Protein 4CPV (pdb70)

Radius of gyration: 12.58 Å; Cα contacts (8 Å, |Δi|>4): 139; chains: 1; bounding box: 26×35×28 Å

Nearest PDB structures (foldseek):
  1cdp-assembly1_A  TM=1.005E+00  e=1.621E-16  Cyprinus carpio
  1b8r-assembly1_A  TM=9.974E-01  e=2.831E-16  Cyprinus carpio
  2pal-assembly1_A  TM=9.767E-01  e=9.840E-14  Esox lucius
  2pvb-assembly1_A  TM=9.923E-01  e=2.270E-13  Esox lucius
  1rtp-assembly3_3  TM=9.893E-01  e=4.601E-12  Rattus rattus

CATH classification: 1.10.238.10

Solvent-accessible surface area: 5696 Å² total; per-residue (Å²): 89,7,102,86,54,14,92,128,65,31,17,60,44,4,24,111,83,8,121,61,74,95,47,24,82,24,118,64,6,1,61,92,1,20,2,46,98,59,60,53,88,51,0,106,106,3,12,38,52,2,4,128,77,131,58,35,71,1,53,87,100,19,2,68,52,0,2,62,34,14,112,96,112,16,61,33,1,40,127,33,11,2,112,81,2,17,140,57,3,21,102,104,61,74,33,64,0,13,51,114,23,3,29,63,16,2,88,97

Sequence (108 aa):
AFAGVLNDADIAAALEACKAADSFNHKAFFAKVGLTSKSADDVKKAFAIIDQDKSGFIEEDELKLFLQNFKADARALTDGETKTFLKAGDSDGDGKIGVDEFTALVKA

Foldseek 3Di:
DCVPPFDLVLLVVLLVQQQDAPRDDLQSNLVSSVPLVDDLVVLLVLQCLLCPVNPQWNALVSLQCSSCSSPVPRHGHDPVRSVVLQVQQVPPPPRIHGSVSSSVSNND

Secondary structure (DSSP, 8-state):
--TTTS-HHHHHHHHHHT-STT---HHHHHHHHTGGGS-HHHHHHHHHHHSTT-SSSB-HHHHHTGGGGTSTTPPPPPHHHHHHHHHHH-TT-SSSB-HHHHHHHHH-

InterPro domains:
  IPR002048 EF-hand domain [PF13499] (42-106)
  IPR002048 EF-hand domain [PS50222] (38-73)
  IPR002048 EF-hand domain [SM00054] (42-70)
  IPR002048 EF-hand domain [SM00054] (81-108)
  IPR008080 Parvalbumin [PTHR11653] (1-107)
  IPR011992 EF-hand domain pair [SSF47473] (12-107)
  IPR018247 EF-Hand 1, calcium-binding site [PS00018] (51-63)
  IPR018247 EF-Hand 1, calcium-binding site [PS00018] (90-102)

B-factor: mean 19.32, std 8.11, range [9.51, 53.17]

Organism: Cyprinus carpio (NCBI:txid7962)

Structure (mmCIF, N/CA/C/O backbone):
data_4CPV
#
_entry.id   4CPV
#
_cell.length_a   28.460
_cell.length_b   61.000
_cell.length_c   54.400
_cell.angle_alpha   90.00
_cell.angle_beta   95.00
_cell.angle_gamma   90.00
#
_symmetry.space_group_name_H-M   'C 1 2 1'
#
loop_
_entity.id
_entity.type
_entity.pdbx_description
1 polymer 'CALCIUM-BINDING PARVALBUMIN'
2 non-polymer 'CALCIUM ION'
3 water water
#
loop_
_atom_site.group_PDB
_atom_site.id
_atom_site.type_symbol
_atom_site.label_atom_id
_atom_site.label_alt_id
_atom_site.label_comp_id
_atom_site.label_asym_id
_atom_site.label_entity_id
_atom_site.label_seq_id
_atom_site.pdbx_PDB_ins_code
_atom_site.Cartn_x
_atom_site.Cartn_y
_atom_site.Cartn_z
_atom_site.occupancy
_atom_site.B_iso_or_equiv
_atom_site.auth_seq_id
_atom_site.auth_comp_id
_atom_site.auth_asym_id
_atom_site.auth_atom_id
_atom_site.pdbx_PDB_model_num
ATOM 4 N N . ALA A 1 2 ? 7.147 34.915 19.222 1.00 40.36 1 ALA A N 1
ATOM 5 C CA . ALA A 1 2 ? 7.862 34.847 20.470 1.00 40.00 1 ALA A CA 1
ATOM 6 C C . ALA A 1 2 ? 9.334 35.177 20.328 1.00 39.86 1 ALA A C 1
ATOM 7 O O . ALA A 1 2 ? 10.081 34.846 21.271 1.00 39.96 1 ALA A O 1
ATOM 9 N N . PHE A 1 3 ? 9.718 35.769 19.213 1.00 39.55 2 PHE A N 1
ATOM 10 C CA . PHE A 1 3 ? 11.163 36.082 18.987 1.00 39.22 2 PHE A CA 1
ATOM 11 C C . PHE A 1 3 ? 11.383 37.588 18.916 1.00 40.26 2 PHE A C 1
ATOM 12 O O . PHE A 1 3 ? 12.211 38.148 18.167 1.00 40.58 2 PHE A O 1
ATOM 20 N N . ALA A 1 4 ? 10.614 38.265 19.762 1.00 40.98 3 ALA A N 1
ATOM 21 C CA . ALA A 1 4 ? 10.577 39.703 19.905 1.00 41.43 3 ALA A CA 1
ATOM 22 C C . ALA A 1 4 ? 11.918 40.410 19.846 1.00 41.80 3 ALA A C 1
ATOM 23 O O . ALA A 1 4 ? 12.180 41.050 18.785 1.00 42.26 3 ALA A O 1
ATOM 25 N N . GLY A 1 5 ? 12.710 40.309 20.914 1.00 41.71 4 GLY A N 1
ATOM 26 C CA . GLY A 1 5 ? 13.995 41.023 20.909 1.00 41.24 4 GLY A CA 1
ATOM 27 C C . GLY A 1 5 ? 15.182 40.168 20.638 1.00 41.03 4 GLY A C 1
ATOM 28 O O . GLY A 1 5 ? 16.355 40.623 20.831 1.00 41.59 4 GLY A O 1
ATOM 29 N N . VAL A 1 6 ? 14.908 38.948 20.177 1.00 40.11 5 VAL A N 1
ATOM 30 C CA . VAL A 1 6 ? 16.012 38.007 19.876 1.00 38.79 5 VAL A CA 1
ATOM 31 C C . VAL A 1 6 ? 16.389 37.995 18.413 1.00 37.88 5 VAL A C 1
ATOM 32 O O . VAL A 1 6 ? 17.604 37.991 18.087 1.00 37.67 5 VAL A O 1
ATOM 36 N N . LEU A 1 7 ? 15.392 37.995 17.519 1.00 36.92 6 LEU A N 1
ATOM 37 C CA . LEU A 1 7 ? 15.711 37.953 16.083 1.00 36.04 6 LEU A CA 1
ATOM 38 C C . LEU A 1 7 ? 15.837 39.300 15.478 1.00 35.82 6 LEU A C 1
ATOM 39 O O . LEU A 1 7 ? 16.978 39.877 15.731 1.00 37.08 6 LEU A O 1
ATOM 44 N N . ASN A 1 8 ? 15.002 39.852 14.733 1.00 34.96 7 ASN A N 1
ATOM 45 C CA . ASN A 1 8 ? 15.005 41.157 14.067 1.00 33.86 7 ASN A CA 1
ATOM 46 C C . ASN A 1 8 ? 13.689 41.031 13.219 1.00 33.27 7 ASN A C 1
ATOM 47 O O . ASN A 1 8 ? 13.623 40.105 12.416 1.00 32.77 7 ASN A O 1
ATOM 52 N N . ASP A 1 9 ? 12.802 41.927 13.511 1.00 32.73 8 ASP A N 1
ATOM 53 C CA . ASP A 1 9 ? 11.496 41.956 12.826 1.00 32.26 8 ASP A CA 1
ATOM 54 C C . ASP A 1 9 ? 11.652 41.819 11.327 1.00 30.97 8 ASP A C 1
ATOM 55 O O . ASP A 1 9 ? 10.916 41.018 10.696 1.00 31.10 8 ASP A O 1
ATOM 60 N N . ALA A 1 10 ? 12.556 42.561 10.745 1.00 29.21 9 ALA A N 1
ATOM 61 C CA . ALA A 1 10 ? 12.825 42.573 9.313 1.00 28.09 9 ALA A CA 1
ATOM 62 C C . ALA A 1 10 ? 13.331 41.240 8.775 1.00 26.77 9 ALA A C 1
ATOM 63 O O . ALA A 1 10 ? 12.974 40.887 7.628 1.00 27.09 9 ALA A O 1
ATOM 65 N N . ASP A 1 11 ? 14.119 40.560 9.547 1.00 25.59 10 ASP A N 1
ATOM 66 C CA . ASP A 1 11 ? 14.708 39.248 9.221 1.00 24.50 10 ASP A CA 1
ATOM 67 C C . ASP A 1 11 ? 13.591 38.198 9.168 1.00 23.64 10 ASP A C 1
ATOM 68 O O . ASP A 1 11 ? 13.521 37.407 8.203 1.00 23.53 10 ASP A O 1
ATOM 73 N N . ILE A 1 12 ? 12.756 38.249 10.168 1.00 22.30 11 ILE A N 1
ATOM 74 C CA . ILE A 1 12 ? 11.631 37.301 10.220 1.00 21.98 11 ILE A CA 1
ATOM 75 C C . ILE A 1 12 ? 10.701 37.553 9.040 1.00 21.36 11 ILE A C 1
ATOM 76 O O . ILE A 1 12 ? 10.279 36.592 8.378 1.00 21.27 11 ILE A O 1
ATOM 81 N N . ALA A 1 13 ? 10.404 38.834 8.767 1.00 21.05 12 ALA A N 1
ATOM 82 C CA . ALA A 1 13 ? 9.513 39.149 7.662 1.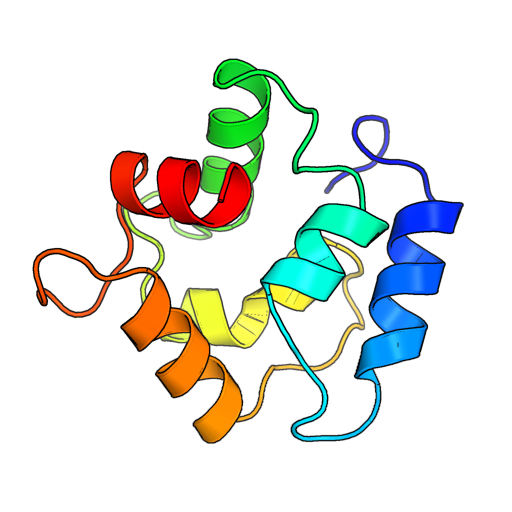00 20.57 12 ALA A CA 1
ATOM 83 C C . ALA A 1 13 ? 10.073 38.655 6.320 1.00 20.13 12 ALA A C 1
ATOM 84 O O . ALA A 1 13 ? 9.295 38.102 5.496 1.00 20.67 12 ALA A O 1
ATOM 86 N N . ALA A 1 14 ? 11.350 38.863 6.111 1.00 19.96 13 ALA A N 1
ATOM 87 C CA . ALA A 1 14 ? 11.982 38.447 4.845 1.00 19.83 13 ALA A CA 1
ATOM 88 C C . ALA A 1 14 ? 11.949 36.930 4.734 1.00 19.68 13 ALA A C 1
ATOM 89 O O . ALA A 1 14 ? 11.660 36.393 3.641 1.00 19.96 13 ALA A O 1
ATOM 91 N N . ALA A 1 15 ? 12.248 36.295 5.864 1.00 19.34 14 ALA A N 1
ATOM 92 C CA . ALA A 1 15 ? 12.257 34.809 5.885 1.00 19.06 14 ALA A CA 1
ATOM 93 C C . ALA A 1 15 ? 10.921 34.221 5.502 1.00 18.56 14 ALA A C 1
ATOM 94 O O . ALA A 1 15 ? 10.830 33.254 4.751 1.00 18.63 14 ALA A O 1
ATOM 96 N N . LEU A 1 16 ? 9.850 34.743 6.032 1.00 18.26 15 LEU A N 1
ATOM 97 C CA . LEU A 1 16 ? 8.485 34.354 5.826 1.00 18.70 15 LEU A CA 1
ATOM 98 C C . LEU A 1 16 ? 8.016 34.632 4.385 1.00 18.75 15 LEU A C 1
ATOM 99 O O . LEU A 1 16 ? 7.330 33.824 3.760 1.00 18.11 15 LEU A O 1
ATOM 104 N N . GLU A 1 17 ? 8.420 35.802 3.875 1.00 19.75 16 GLU A N 1
ATOM 105 C CA . GLU A 1 17 ? 8.032 36.148 2.485 1.00 20.55 16 GLU A CA 1
ATOM 106 C C . GLU A 1 17 ? 8.632 35.142 1.498 1.00 19.74 16 GLU A C 1
ATOM 107 O O . GLU A 1 17 ? 7.944 34.680 0.566 1.00 20.11 16 GLU A O 1
ATOM 113 N N . ALA A 1 18 ? 9.861 34.735 1.700 1.00 18.56 17 ALA A N 1
ATOM 114 C CA . ALA A 1 18 ? 10.527 33.807 0.791 1.00 18.47 17 ALA A CA 1
ATOM 115 C C . ALA A 1 18 ? 9.879 32.455 0.706 1.00 18.41 17 ALA A C 1
ATOM 116 O O . ALA A 1 18 ? 9.933 31.802 -0.371 1.00 18.22 17 ALA A O 1
ATOM 118 N N . CYS A 1 19 ? 9.239 31.967 1.774 1.00 17.80 18 CYS A N 1
ATOM 119 C CA . CYS A 1 19 ? 8.618 30.644 1.736 1.00 17.61 18 CYS A CA 1
ATOM 120 C C . CYS A 1 19 ? 7.123 30.675 1.804 1.00 18.01 18 CYS A C 1
ATOM 121 O O . CYS A 1 19 ? 6.546 29.703 2.343 1.00 17.39 18 CYS A O 1
ATOM 124 N N . LYS A 1 20 ? 6.501 31.716 1.257 1.00 18.72 19 LYS A N 1
ATOM 125 C CA . LYS A 1 20 ? 5.029 31.780 1.327 1.00 20.04 19 LYS A CA 1
ATOM 126 C C . LYS A 1 20 ? 4.365 30.753 0.481 1.00 19.32 19 LYS A C 1
ATOM 127 O O . LYS A 1 20 ? 3.339 30.188 0.884 1.00 20.20 19 LYS A O 1
ATOM 133 N N . ALA A 1 21 ? 4.891 30.406 -0.682 1.00 19.15 20 ALA A N 1
ATOM 134 C CA . ALA A 1 21 ? 4.339 29.401 -1.595 1.00 18.22 20 ALA A CA 1
ATOM 135 C C . ALA A 1 21 ? 4.446 27.990 -1.006 1.00 17.99 20 ALA A C 1
ATOM 136 O O . ALA A 1 21 ? 5.459 27.632 -0.390 1.00 16.56 20 ALA A O 1
ATOM 138 N N . ALA A 1 22 ? 3.405 27.214 -1.196 1.00 18.13 21 ALA A N 1
ATOM 139 C CA . ALA A 1 22 ? 3.354 25.823 -0.721 1.00 17.89 21 ALA A CA 1
ATOM 140 C C . ALA A 1 22 ? 4.577 25.091 -1.229 1.00 17.51 21 ALA A C 1
ATOM 141 O O . ALA A 1 22 ? 4.989 25.214 -2.406 1.00 17.81 21 ALA A O 1
ATOM 143 N N . ASP A 1 23 ? 5.262 24.316 -0.414 1.00 16.45 22 ASP A N 1
ATOM 144 C CA . ASP A 1 23 ? 6.458 23.534 -0.741 1.00 16.38 22 ASP A CA 1
ATOM 145 C C . ASP A 1 23 ? 7.694 24.334 -1.088 1.00 15.86 22 ASP A C 1
ATOM 146 O O . ASP A 1 23 ? 8.645 23.721 -1.687 1.00 17.26 22 ASP A O 1
ATOM 151 N N . SER A 1 24 ? 7.818 25.572 -0.712 1.00 14.51 23 SER A N 1
ATOM 152 C CA . SER A 1 24 ? 8.963 26.416 -0.960 1.00 13.84 23 SER A CA 1
ATOM 153 C C . SER A 1 24 ? 9.902 26.531 0.235 1.00 13.11 23 SER A C 1
ATOM 154 O O . SER A 1 24 ? 10.924 27.176 0.171 1.00 13.50 23 SER A O 1
ATOM 157 N N . PHE A 1 25 ? 9.453 25.901 1.363 1.00 13.12 24 PHE A N 1
ATOM 158 C CA . PHE A 1 25 ? 10.281 25.966 2.563 1.00 12.35 24 PHE A CA 1
ATOM 159 C C . PHE A 1 25 ? 11.572 25.153 2.447 1.00 11.72 24 PHE A C 1
ATOM 160 O O . PHE A 1 25 ? 11.626 24.027 1.949 1.00 12.40 24 PHE A O 1
ATOM 168 N N . ASN A 1 26 ? 12.606 25.743 2.993 1.00 11.50 25 ASN A N 1
ATOM 169 C CA . ASN A 1 26 ? 13.936 25.165 3.119 1.00 10.98 25 ASN A CA 1
ATOM 170 C C . ASN A 1 26 ? 14.480 25.691 4.487 1.00 10.74 25 ASN A C 1
ATOM 171 O O . ASN A 1 26 ? 14.680 26.844 4.671 1.00 10.13 25 ASN A O 1
ATOM 176 N N . HIS A 1 27 ? 14.711 24.657 5.300 1.00 11.85 26 HIS A N 1
ATOM 177 C CA . HIS A 1 27 ? 15.162 25.041 6.687 1.00 12.32 26 HIS A CA 1
ATOM 178 C C . HIS A 1 27 ? 16.456 25.770 6.732 1.00 12.54 26 HIS A C 1
ATOM 179 O O . HIS A 1 27 ? 16.597 26.701 7.565 1.00 12.33 26 HIS A O 1
ATOM 186 N N . LYS A 1 28 ? 17.447 25.398 5.892 1.00 12.88 27 LYS A N 1
ATOM 187 C CA . LYS A 1 28 ? 18.729 26.107 5.892 1.00 14.31 27 LYS A CA 1
ATOM 188 C C . LYS A 1 28 ? 18.537 27.562 5.462 1.00 13.84 27 LYS A C 1
ATOM 189 O O . LYS A 1 28 ? 19.113 28.512 6.043 1.00 14.65 27 LYS A O 1
ATOM 195 N N . ALA A 1 29 ? 17.735 27.822 4.437 1.00 12.88 28 ALA A N 1
ATOM 196 C CA . ALA A 1 29 ? 17.481 29.171 3.969 1.00 13.48 28 ALA A CA 1
ATOM 197 C C . ALA A 1 29 ? 16.790 29.975 5.087 1.00 13.15 28 ALA A C 1
ATOM 198 O O . ALA A 1 29 ? 17.166 31.111 5.242 1.00 13.42 28 ALA A O 1
ATOM 200 N N . PHE A 1 30 ? 15.836 29.332 5.740 1.00 12.95 29 PHE A N 1
ATOM 201 C CA . PHE A 1 30 ? 15.094 30.050 6.814 1.00 13.28 29 PHE A CA 1
ATOM 202 C C . PHE A 1 30 ? 15.996 30.427 7.960 1.00 12.94 29 PHE A C 1
ATOM 203 O O . PHE A 1 30 ? 16.004 31.599 8.357 1.00 13.73 29 PHE A O 1
ATOM 211 N N . PHE A 1 31 ? 16.695 29.437 8.490 1.00 13.95 30 PHE A N 1
ATOM 212 C CA . PHE A 1 31 ? 17.612 29.696 9.652 1.00 14.76 30 PHE A CA 1
ATOM 213 C C . PHE A 1 31 ? 18.625 30.771 9.372 1.00 15.16 30 PHE A C 1
ATOM 214 O O . PHE A 1 31 ? 18.905 31.630 10.235 1.00 15.62 30 PHE A O 1
ATOM 222 N N . ALA A 1 32 ? 19.198 30.720 8.170 1.00 15.48 31 ALA A N 1
ATOM 223 C CA . ALA A 1 32 ? 20.224 31.727 7.747 1.00 16.46 31 ALA A CA 1
ATOM 224 C C . ALA A 1 32 ? 19.570 33.084 7.662 1.00 17.10 31 ALA A C 1
ATOM 225 O O . ALA A 1 32 ? 20.068 34.060 8.296 1.00 17.68 31 ALA A O 1
ATOM 227 N N . LYS A 1 33 ? 18.451 33.246 6.991 1.00 17.55 32 LYS A N 1
ATOM 228 C CA . LYS A 1 33 ? 17.776 34.504 6.858 1.00 18.48 32 LYS A CA 1
ATOM 229 C C . LYS A 1 33 ? 17.252 35.124 8.163 1.00 18.62 32 LYS A C 1
ATOM 230 O O . LYS A 1 33 ? 17.455 36.339 8.348 1.00 18.73 32 LYS A O 1
ATOM 236 N N . VAL A 1 34 ? 16.619 34.291 8.969 1.00 18.29 33 VAL A N 1
ATOM 237 C CA . VAL A 1 34 ? 16.045 34.768 10.240 1.00 18.62 33 VAL A CA 1
ATOM 238 C C . VAL A 1 34 ? 17.124 35.153 11.239 1.00 19.12 33 VAL A C 1
ATOM 239 O O . VAL A 1 34 ? 16.762 35.874 12.212 1.00 18.98 33 VAL A O 1
ATOM 243 N N . GLY A 1 35 ? 18.343 34.726 11.029 1.00 18.72 34 GLY A N 1
ATOM 244 C CA . GLY A 1 35 ? 19.499 34.976 11.822 1.00 19.37 34 GLY A CA 1
ATOM 245 C C . GLY A 1 35 ? 19.779 33.984 12.932 1.00 19.87 34 GLY A C 1
ATOM 246 O O . GLY A 1 35 ? 20.599 34.340 13.854 1.00 19.88 34 GLY A O 1
ATOM 247 N N . LEU A 1 36 ? 19.217 32.787 12.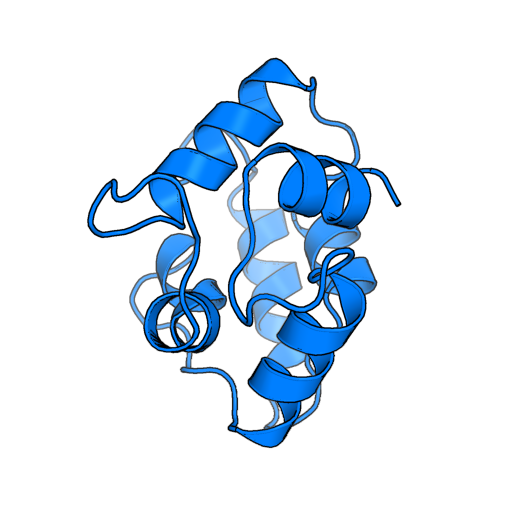921 1.00 20.01 35 LEU A N 1
ATOM 248 C CA . LEU A 1 36 ? 19.467 31.828 14.006 1.00 20.69 35 LEU A CA 1
ATOM 249 C C . LEU A 1 36 ? 20.794 31.117 13.943 1.00 21.35 35 LEU A C 1
ATOM 250 O O . LEU A 1 36 ? 21.304 30.706 14.991 1.00 21.75 35 LEU A O 1
ATOM 255 N N . THR A 1 37 ? 21.313 30.928 12.711 1.00 22.22 36 THR A N 1
ATOM 256 C CA . THR A 1 37 ? 22.565 30.216 12.532 1.00 22.78 36 THR A CA 1
ATOM 257 C C . THR A 1 37 ? 23.754 30.831 13.207 1.00 23.24 36 THR A C 1
ATOM 258 O O . THR A 1 37 ? 24.718 30.052 13.453 1.00 23.82 36 THR A O 1
ATOM 262 N N . SER A 1 38 ? 23.720 32.116 13.452 1.00 23.82 37 SER A N 1
ATOM 263 C CA . SER A 1 38 ? 24.881 32.757 14.109 1.00 24.76 37 SER A CA 1
ATOM 264 C C . SER A 1 38 ? 24.713 32.871 15.615 1.00 25.04 37 SER A C 1
ATOM 265 O O . SER A 1 38 ? 25.560 33.504 16.278 1.00 25.31 37 SE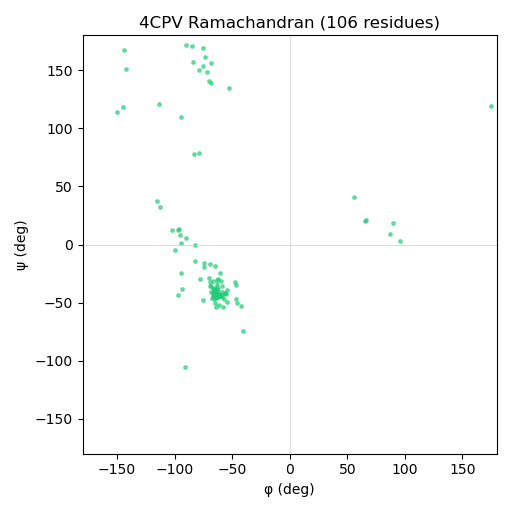R A O 1
ATOM 268 N N . LYS A 1 39 ? 23.654 32.243 16.146 1.00 24.96 38 LYS A N 1
ATOM 269 C CA . LYS A 1 39 ? 23.388 32.307 17.572 1.00 25.57 38 LYS A CA 1
ATOM 270 C C . LYS A 1 39 ? 24.189 31.272 18.367 1.00 25.45 38 LYS A C 1
ATOM 271 O O . LYS A 1 39 ? 24.641 30.250 17.866 1.00 25.25 38 LYS A O 1
ATOM 277 N N . SER A 1 40 ? 24.302 31.679 19.643 1.00 25.88 39 SER A N 1
ATOM 278 C CA . SER A 1 40 ? 25.009 30.851 20.616 1.00 26.17 39 SER A CA 1
ATOM 279 C C . SER A 1 40 ? 24.114 29.631 20.913 1.00 26.50 39 SER A C 1
ATOM 280 O O . SER A 1 40 ? 22.906 29.782 20.875 1.00 25.80 39 SER A O 1
ATOM 283 N N . ALA A 1 41 ? 24.795 28.548 21.206 1.00 27.65 40 ALA A N 1
ATOM 284 C CA . ALA A 1 41 ? 24.159 27.259 21.559 1.00 28.20 40 ALA A CA 1
ATOM 285 C C . ALA A 1 41 ? 23.048 27.494 22.572 1.00 28.43 40 ALA A C 1
ATOM 286 O O . ALA A 1 41 ? 22.016 26.804 22.512 1.00 28.39 40 ALA A O 1
ATOM 288 N N . ASP A 1 42 ? 23.245 28.453 23.449 1.00 28.99 41 ASP A N 1
ATOM 289 C CA . ASP A 1 42 ? 22.347 28.907 24.495 1.00 29.20 41 ASP A CA 1
ATOM 290 C C . ASP A 1 42 ? 21.011 29.453 23.970 1.00 27.77 41 ASP A C 1
ATOM 291 O O . ASP A 1 42 ? 19.930 29.095 24.408 1.00 27.46 41 ASP A O 1
ATOM 296 N N . ASP A 1 43 ? 21.176 30.386 23.028 1.00 26.06 42 ASP A N 1
ATOM 297 C CA . ASP A 1 43 ? 19.995 31.015 22.397 1.00 24.34 42 ASP A CA 1
ATOM 298 C C . ASP A 1 43 ? 19.313 29.965 21.498 1.00 21.70 42 ASP A C 1
ATOM 299 O O . ASP A 1 43 ? 18.106 30.044 21.327 1.00 20.80 42 ASP A O 1
ATOM 304 N N . VAL A 1 44 ? 20.109 29.044 20.982 1.00 20.04 43 VAL A N 1
ATOM 305 C CA . VAL A 1 44 ? 19.542 27.982 20.109 1.00 18.09 43 VAL A CA 1
ATOM 306 C C . VAL A 1 44 ? 18.624 27.108 20.995 1.00 17.98 43 VAL A C 1
ATOM 307 O O . VAL A 1 44 ? 17.552 26.741 20.588 1.00 16.93 43 VAL A O 1
ATOM 311 N N . LYS A 1 45 ? 19.104 26.810 22.225 1.00 17.55 44 LYS A N 1
ATOM 312 C CA . LYS A 1 45 ? 18.294 26.038 23.183 1.00 17.95 44 LYS A CA 1
ATOM 313 C C . LYS A 1 45 ? 17.017 26.749 23.594 1.00 17.35 44 LYS A C 1
ATOM 314 O O . LYS A 1 45 ? 15.960 26.116 23.857 1.00 16.89 44 LYS A O 1
ATOM 320 N N . LYS A 1 46 ? 17.066 28.076 23.687 1.00 17.18 45 LYS A N 1
ATOM 321 C CA . LYS A 1 46 ? 15.914 28.910 24.011 1.00 16.98 45 LYS A CA 1
ATOM 322 C C . LYS A 1 46 ? 14.870 28.806 22.869 1.00 15.63 45 LYS A C 1
ATOM 323 O O . LYS A 1 46 ? 13.680 28.662 23.035 1.00 15.13 45 LYS A O 1
ATOM 329 N N . ALA A 1 47 ? 15.378 28.885 21.627 1.00 14.56 46 ALA A N 1
ATOM 330 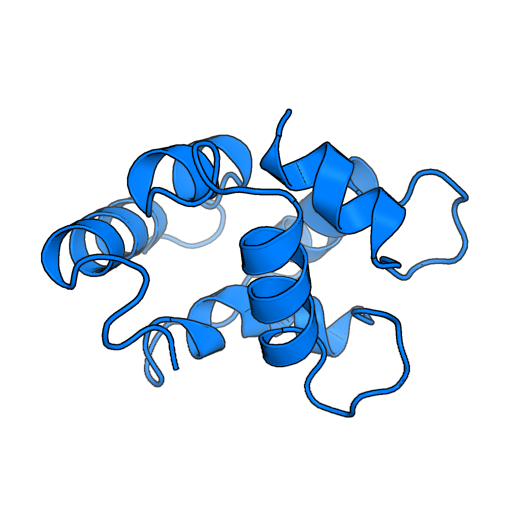C CA . ALA A 1 47 ? 14.554 28.752 20.422 1.00 13.79 46 ALA A CA 1
ATOM 331 C C . ALA A 1 47 ? 13.872 27.375 20.397 1.00 12.59 46 ALA A C 1
ATOM 332 O O . ALA A 1 47 ? 12.724 27.268 20.092 1.00 12.58 46 ALA A O 1
ATOM 334 N N . PHE A 1 48 ? 14.645 26.339 20.743 1.00 11.85 47 PHE A N 1
ATOM 335 C CA . PHE A 1 48 ? 14.140 24.967 20.775 1.00 11.84 47 PHE A CA 1
ATOM 336 C C . PHE A 1 48 ? 12.894 24.852 21.664 1.00 11.21 47 PHE A C 1
ATOM 337 O O . PHE A 1 48 ? 11.872 24.310 21.366 1.00 11.48 47 PHE A O 1
ATOM 345 N N . ALA A 1 49 ? 13.120 25.439 22.886 1.00 11.42 48 ALA A N 1
ATOM 346 C CA . ALA A 1 49 ? 12.044 25.417 23.892 1.00 11.61 48 ALA A CA 1
ATOM 347 C C . ALA A 1 49 ? 10.791 26.064 23.430 1.00 11.33 48 ALA A C 1
ATOM 348 O O . ALA A 1 49 ? 9.687 25.615 23.769 1.00 12.22 48 ALA A O 1
ATOM 350 N N . ILE A 1 50 ? 10.865 27.135 22.635 1.00 11.81 49 ILE A N 1
ATOM 351 C CA . ILE A 1 50 ? 9.718 27.822 22.078 1.00 12.10 49 ILE A CA 1
ATOM 352 C C . ILE A 1 50 ? 8.983 26.898 21.064 1.00 11.44 49 ILE A C 1
ATOM 353 O O . ILE A 1 50 ? 7.762 26.760 21.086 1.00 11.75 49 ILE A O 1
ATOM 358 N N . ILE A 1 51 ? 9.795 26.245 20.218 1.00 11.17 50 ILE A N 1
ATOM 359 C CA . ILE A 1 51 ? 9.205 25.367 19.178 1.00 11.03 50 ILE A CA 1
ATOM 360 C C . ILE A 1 51 ? 8.570 24.122 19.783 1.00 10.72 50 ILE A C 1
ATOM 361 O O . ILE A 1 51 ? 7.600 23.573 19.277 1.00 10.72 50 ILE A O 1
ATOM 366 N N . ASP A 1 52 ? 9.184 23.703 20.880 1.00 10.27 51 ASP A N 1
ATOM 367 C CA . ASP A 1 52 ? 8.625 22.502 21.603 1.00 10.67 51 ASP A CA 1
ATOM 368 C C . ASP A 1 52 ? 7.416 23.015 22.408 1.00 11.65 51 ASP A C 1
ATOM 369 O O . ASP A 1 52 ? 7.573 23.259 23.644 1.00 11.13 51 ASP A O 1
ATOM 374 N N . GLN A 1 53 ? 6.281 23.221 21.825 1.00 12.92 52 GLN A N 1
ATOM 375 C CA . GLN A 1 53 ? 5.067 23.750 22.366 1.00 15.16 52 GLN A CA 1
ATOM 376 C C . GLN A 1 53 ? 4.659 23.140 23.732 1.00 14.43 52 GLN A C 1
ATOM 377 O O . GLN A 1 53 ? 4.379 23.987 24.580 1.00 15.41 52 GLN A O 1
ATOM 383 N N . ASP A 1 54 ? 4.642 21.862 23.788 1.00 13.59 53 ASP A N 1
ATOM 384 C CA . ASP A 1 54 ? 4.190 21.180 25.043 1.00 13.42 53 ASP A CA 1
ATOM 385 C C . ASP A 1 54 ? 5.340 20.928 25.982 1.00 12.96 53 ASP A C 1
ATOM 386 O O . ASP A 1 54 ? 5.018 20.289 27.050 1.00 13.77 53 ASP A O 1
ATOM 391 N N . LYS A 1 55 ? 6.532 21.351 25.764 1.00 12.95 54 LYS A N 1
ATOM 392 C CA . LYS A 1 55 ? 7.671 21.115 26.661 1.00 12.18 54 LYS A CA 1
ATOM 393 C C . LYS A 1 55 ? 7.881 19.657 26.920 1.00 12.36 54 LYS A C 1
ATOM 394 O O . LYS A 1 55 ? 8.162 19.218 28.102 1.00 13.22 54 LYS A O 1
ATOM 400 N N . SER A 1 56 ? 7.766 18.771 25.943 1.00 11.22 55 SER A N 1
ATOM 401 C CA . SER A 1 56 ? 8.022 17.349 26.146 1.00 11.55 55 SER A CA 1
ATOM 402 C C . SER A 1 56 ? 9.516 17.019 26.070 1.00 10.95 55 SER A C 1
ATOM 403 O O . SER A 1 56 ? 9.955 15.881 26.393 1.00 11.64 55 SER A O 1
ATOM 406 N N . GLY A 1 57 ? 10.303 17.945 25.572 1.00 10.75 56 GLY A N 1
ATOM 407 C CA . GLY A 1 57 ? 11.717 17.825 25.344 1.00 9.89 56 GLY A CA 1
ATOM 408 C C . GLY A 1 57 ? 12.005 17.410 23.853 1.00 10.34 56 GLY A C 1
ATOM 409 O O . GLY A 1 57 ? 13.160 17.203 23.570 1.00 11.14 56 GLY A O 1
ATOM 410 N N . PHE A 1 58 ? 10.946 17.306 23.095 1.00 10.77 57 PHE A N 1
ATOM 411 C CA . PHE A 1 58 ? 11.176 16.920 21.656 1.00 11.29 57 PHE A CA 1
ATOM 412 C C . PHE A 1 58 ? 10.158 17.723 20.830 1.00 11.29 57 PHE A C 1
ATOM 413 O O . PHE A 1 58 ? 9.079 18.051 21.267 1.00 10.87 5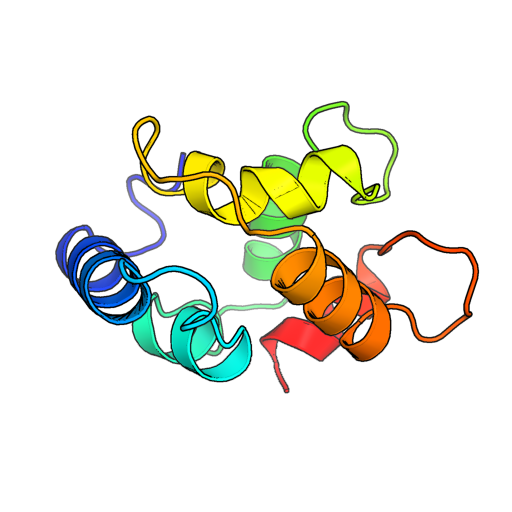7 PHE A O 1
ATOM 421 N N . ILE A 1 59 ? 10.614 17.982 19.591 1.00 10.32 58 ILE A N 1
ATOM 422 C CA . ILE A 1 59 ? 9.676 18.695 18.654 1.00 10.84 58 ILE A CA 1
ATOM 423 C C . ILE A 1 59 ? 9.035 17.508 17.917 1.00 10.85 58 ILE A C 1
ATOM 424 O O . ILE A 1 59 ? 9.795 16.828 17.193 1.00 11.83 58 ILE A O 1
ATOM 429 N N . GLU A 1 60 ? 7.794 17.260 18.174 1.00 11.17 59 GLU A N 1
ATOM 430 C CA . GLU A 1 60 ? 7.089 16.128 17.523 1.00 12.20 59 GLU A CA 1
ATOM 431 C C . GLU A 1 60 ? 6.598 16.668 16.164 1.00 12.93 59 GLU A C 1
ATOM 432 O O . GLU A 1 60 ? 6.656 17.888 15.954 1.00 12.30 59 GLU A O 1
ATOM 438 N N . GLU A 1 61 ? 6.120 15.6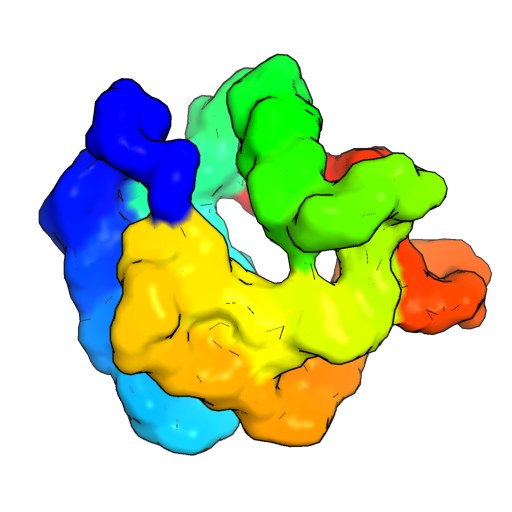88 15.385 1.00 14.06 60 GLU A N 1
ATOM 439 C CA . GLU A 1 61 ? 5.669 16.132 14.022 1.00 15.49 60 GLU A CA 1
ATOM 440 C C . GLU A 1 61 ? 4.612 17.159 14.052 1.00 15.23 60 GLU A C 1
ATOM 441 O O . GLU A 1 61 ? 4.763 18.110 13.124 1.00 15.58 60 GLU A O 1
ATOM 447 N N . ASP A 1 62 ? 3.562 17.198 14.889 1.00 15.61 61 ASP A N 1
ATOM 448 C CA . ASP A 1 62 ? 2.583 18.274 14.780 1.00 16.53 61 ASP A CA 1
ATOM 449 C C . ASP A 1 62 ? 3.262 19.608 15.158 1.00 15.45 61 ASP A C 1
ATOM 450 O O . ASP A 1 62 ? 2.752 20.622 14.655 1.00 15.28 61 ASP A O 1
ATOM 455 N N . GLU A 1 63 ? 4.254 19.578 16.066 1.00 13.80 62 GLU A N 1
ATOM 456 C CA . GLU A 1 63 ? 4.899 20.845 16.387 1.00 12.92 62 GLU A CA 1
ATOM 457 C C . GLU A 1 63 ? 5.716 21.404 15.237 1.00 12.38 62 GLU A C 1
ATOM 458 O O . GLU A 1 63 ? 5.747 22.619 15.000 1.00 12.45 62 GLU A O 1
ATOM 464 N N . LEU A 1 64 ? 6.341 20.518 14.497 1.00 13.08 63 LEU A N 1
ATOM 465 C CA . LEU A 1 64 ? 7.169 20.869 13.344 1.00 13.13 63 LEU A CA 1
ATOM 466 C C . LEU A 1 64 ? 6.277 21.479 12.252 1.00 12.77 63 LEU A C 1
ATOM 467 O O . LEU A 1 64 ? 6.735 22.435 11.589 1.00 12.49 63 LEU A O 1
ATOM 472 N N . LYS A 1 65 ? 5.138 20.912 12.130 1.00 12.82 64 LYS A N 1
ATOM 473 C CA . LYS A 1 65 ? 4.174 21.400 11.091 1.00 14.23 64 LYS A CA 1
ATOM 474 C C . LYS A 1 65 ? 3.806 22.836 11.299 1.00 13.58 64 LYS A C 1
ATOM 475 O O . LYS A 1 65 ? 3.559 23.664 10.392 1.00 12.82 64 LYS A O 1
ATOM 481 N N . LEU A 1 66 ? 3.801 23.248 12.586 1.00 12.35 65 LEU A N 1
ATOM 482 C CA . LEU A 1 66 ? 3.485 24.605 13.015 1.00 12.02 65 LEU A CA 1
ATOM 483 C C . LEU A 1 66 ? 4.715 25.449 13.231 1.00 10.78 65 LEU A C 1
ATOM 484 O O . LEU A 1 66 ? 4.601 26.566 13.815 1.00 10.67 65 LEU A O 1
ATOM 489 N N . PHE A 1 67 ? 5.877 25.050 12.787 1.00 10.28 66 PHE A N 1
ATOM 490 C CA . PHE A 1 67 ? 7.140 25.758 12.953 1.00 10.30 66 PHE A CA 1
ATOM 491 C C . PHE A 1 67 ? 7.122 27.243 12.751 1.00 10.10 66 PHE A C 1
ATOM 492 O O . PHE A 1 67 ? 7.570 28.092 13.533 1.00 10.66 66 PHE A O 1
ATOM 500 N N . LEU A 1 68 ? 6.579 27.657 11.567 1.00 9.93 67 LEU A N 1
ATOM 501 C CA . LEU A 1 68 ? 6.523 29.072 11.216 1.00 9.66 67 LEU A CA 1
ATOM 502 C C . LEU A 1 68 ? 5.686 29.938 12.161 1.00 9.75 67 LEU A C 1
ATOM 503 O O . LEU A 1 68 ? 6.010 31.127 12.229 1.00 9.51 67 LEU A O 1
ATOM 508 N N . GLN A 1 69 ? 4.686 29.310 12.735 1.00 10.23 68 GLN A N 1
ATOM 509 C CA . GLN A 1 69 ? 3.761 30.028 13.644 1.00 11.02 68 GLN A CA 1
ATOM 510 C C . GLN A 1 69 ? 4.466 30.517 14.904 1.00 11.68 68 GLN A C 1
ATOM 511 O O . GLN A 1 69 ? 3.927 31.477 15.500 1.00 12.71 68 GLN A O 1
ATOM 517 N N . ASN A 1 70 ? 5.614 29.963 15.216 1.00 11.39 69 ASN A N 1
ATOM 518 C CA . ASN A 1 70 ? 6.346 30.498 16.403 1.00 12.79 69 ASN A CA 1
ATOM 519 C C . ASN A 1 70 ? 6.982 31.831 16.100 1.00 13.23 69 ASN A C 1
ATOM 520 O O . ASN A 1 70 ? 7.336 32.548 17.065 1.00 14.28 69 ASN A O 1
ATOM 525 N N . PHE A 1 71 ? 7.182 32.185 14.856 1.00 12.36 70 PHE A N 1
ATOM 526 C CA . PHE A 1 71 ? 7.836 33.403 14.404 1.00 13.24 70 PHE A CA 1
ATOM 527 C C . PHE A 1 71 ? 6.871 34.528 14.128 1.00 13.69 70 PHE A C 1
ATOM 528 O O . PHE A 1 71 ? 7.180 35.696 14.393 1.00 14.73 70 PHE A O 1
ATOM 536 N N . LYS A 1 72 ? 5.757 34.167 13.575 1.00 14.81 71 LYS A N 1
ATOM 537 C CA . LYS A 1 72 ? 4.643 35.103 13.239 1.00 15.17 71 LYS A CA 1
ATOM 538 C C . LYS A 1 72 ? 3.401 34.267 13.357 1.00 14.85 71 LYS A C 1
ATOM 539 O O . LYS A 1 72 ? 3.237 33.277 12.627 1.00 14.75 71 LYS A O 1
ATOM 545 N N . ALA A 1 73 ? 2.526 34.561 14.315 1.00 14.94 72 ALA A N 1
ATOM 546 C CA . ALA A 1 73 ? 1.331 33.828 14.609 1.00 14.74 72 ALA A CA 1
ATOM 547 C C . ALA A 1 73 ? 0.404 33.441 13.468 1.00 14.78 72 ALA A C 1
ATOM 548 O O . ALA A 1 73 ? -0.254 32.408 13.541 1.00 14.60 72 ALA A O 1
ATOM 550 N N . ASP A 1 74 ? 0.366 34.301 12.450 1.00 15.48 73 ASP A N 1
ATOM 551 C CA . ASP A 1 74 ? -0.500 34.073 11.311 1.00 16.57 73 ASP A CA 1
ATOM 552 C C . ASP A 1 74 ? 0.263 33.413 10.161 1.00 16.25 73 ASP A C 1
ATOM 553 O O . ASP A 1 74 ? -0.377 33.416 9.066 1.00 17.45 73 ASP A O 1
ATOM 558 N N . ALA A 1 75 ? 1.414 32.927 10.381 1.00 15.47 74 ALA A N 1
ATOM 559 C CA . ALA A 1 75 ? 2.210 32.242 9.294 1.00 14.43 74 ALA A CA 1
ATOM 560 C C . ALA A 1 75 ? 1.492 30.961 8.966 1.00 13.41 74 ALA A C 1
ATOM 561 O O . ALA A 1 75 ? 0.690 30.397 9.772 1.00 13.62 74 ALA A O 1
ATOM 563 N N . ARG A 1 76 ? 1.702 30.451 7.750 1.00 11.97 75 ARG A N 1
ATOM 564 C CA . ARG A 1 76 ? 1.085 29.226 7.318 1.00 11.78 75 ARG A CA 1
ATOM 565 C C . ARG A 1 76 ? 1.728 27.999 7.991 1.00 11.49 75 ARG A C 1
ATOM 566 O O . ARG A 1 76 ? 2.843 28.080 8.481 1.00 11.83 75 ARG A O 1
ATOM 574 N N . ALA A 1 77 ? 0.962 26.921 7.936 1.00 11.83 76 ALA A N 1
ATOM 575 C CA . ALA A 1 77 ? 1.373 25.637 8.416 1.00 12.34 76 ALA A CA 1
ATOM 576 C C . ALA A 1 77 ? 2.290 25.056 7.332 1.00 12.30 76 ALA A C 1
ATOM 577 O O . ALA A 1 77 ? 2.043 25.482 6.135 1.00 13.12 76 ALA A O 1
ATOM 579 N N . LEU A 1 78 ? 3.237 24.265 7.569 1.00 11.96 77 LEU A N 1
ATOM 580 C CA . LEU A 1 78 ? 4.076 23.633 6.537 1.00 12.71 77 LEU A CA 1
ATOM 581 C C . LEU A 1 78 ? 3.231 22.531 5.910 1.00 13.02 77 LEU A C 1
ATOM 582 O O . LEU A 1 78 ? 2.314 22.007 6.611 1.00 13.84 77 LEU A O 1
ATOM 587 N N . THR A 1 79 ? 3.479 22.142 4.666 1.00 13.59 78 THR A N 1
ATOM 588 C CA . THR A 1 79 ? 2.759 21.035 4.065 1.00 14.29 78 THR A CA 1
ATOM 589 C C . THR A 1 79 ? 3.295 19.732 4.650 1.00 15.34 78 THR A C 1
ATOM 590 O O . THR A 1 79 ? 4.363 19.746 5.290 1.00 14.75 78 THR A O 1
ATOM 594 N N . ASP A 1 80 ? 2.645 18.633 4.400 1.00 17.29 79 ASP A N 1
ATOM 595 C CA . ASP A 1 80 ? 3.087 17.280 4.880 1.00 19.25 79 ASP A CA 1
ATOM 596 C C . ASP A 1 80 ? 4.451 17.003 4.298 1.00 18.34 79 ASP A C 1
ATOM 597 O O . ASP A 1 80 ? 5.371 16.559 4.958 1.00 18.01 79 ASP A O 1
ATOM 602 N N . GLY A 1 81 ? 4.656 17.279 3.008 1.00 17.60 80 GLY A N 1
ATOM 603 C CA . GLY A 1 81 ? 5.910 17.096 2.320 1.00 16.62 80 GLY A CA 1
ATOM 604 C C . GLY A 1 81 ? 7.044 17.889 3.010 1.00 15.20 80 GLY A C 1
ATOM 605 O O . GLY A 1 81 ? 8.143 17.372 3.202 1.00 15.68 80 GLY A O 1
ATOM 606 N N . GLU A 1 82 ? 6.744 19.138 3.318 1.00 14.16 81 GLU A N 1
ATOM 607 C CA . GLU A 1 82 ? 7.737 19.991 3.953 1.00 13.21 81 GLU A CA 1
ATOM 608 C C . GLU A 1 82 ? 8.147 19.497 5.366 1.00 12.40 81 GLU A C 1
ATOM 609 O O . GLU A 1 82 ? 9.337 19.539 5.671 1.00 12.28 81 GLU A O 1
ATOM 615 N N . THR A 1 83 ? 7.094 19.083 6.048 1.00 12.61 82 THR A N 1
ATOM 616 C CA . THR A 1 83 ? 7.320 18.594 7.446 1.00 13.30 82 THR A CA 1
ATOM 617 C C . THR A 1 83 ? 8.186 17.345 7.468 1.00 14.45 82 THR A C 1
ATOM 618 O O . THR A 1 83 ? 9.152 17.235 8.222 1.00 13.37 82 THR A O 1
ATOM 622 N N . LYS A 1 84 ? 7.798 16.418 6.549 1.00 15.19 83 LYS A N 1
ATOM 623 C CA . LYS A 1 84 ? 8.533 15.160 6.451 1.00 17.00 83 LYS A CA 1
ATOM 624 C C . LYS A 1 84 ? 9.977 15.393 6.080 1.00 15.98 83 LYS A C 1
ATOM 625 O O . LYS A 1 84 ? 10.894 14.766 6.606 1.00 16.56 83 LYS A O 1
ATOM 631 N N . THR A 1 85 ? 10.249 16.290 5.109 1.00 14.96 84 THR A N 1
ATOM 632 C CA . THR A 1 85 ? 11.578 16.611 4.681 1.00 14.59 84 THR A CA 1
ATOM 633 C C . THR A 1 85 ? 12.426 17.195 5.826 1.00 14.03 84 THR A C 1
ATOM 634 O O . THR A 1 85 ? 13.569 16.860 6.004 1.00 14.12 84 THR A O 1
ATOM 638 N N . PHE A 1 86 ? 11.801 18.087 6.573 1.00 13.38 85 PHE A N 1
ATOM 639 C CA . PHE A 1 86 ? 12.398 18.792 7.723 1.00 13.33 85 PHE A CA 1
ATOM 640 C C . PHE A 1 86 ? 12.679 17.741 8.826 1.00 13.32 85 PHE A C 1
ATOM 641 O O . PHE A 1 86 ? 13.797 17.766 9.348 1.00 13.16 85 PHE A O 1
ATOM 649 N N . LEU A 1 87 ? 11.683 16.937 9.051 1.00 14.59 86 LEU A N 1
ATOM 650 C CA . LEU A 1 87 ? 11.852 15.866 10.065 1.00 16.05 86 LEU A CA 1
ATOM 651 C C . LEU A 1 87 ? 13.023 15.003 9.665 1.00 17.04 86 LEU A C 1
ATOM 652 O O . LEU A 1 87 ? 13.972 14.765 10.442 1.00 17.78 86 LEU A O 1
ATOM 657 N N . LYS A 1 88 ? 13.002 14.501 8.437 1.00 18.11 87 LYS A N 1
ATOM 658 C CA . LYS A 1 88 ? 14.114 13.613 7.944 1.00 19.48 87 LYS A CA 1
ATOM 659 C C . LYS A 1 88 ? 15.494 14.184 8.049 1.00 18.90 87 LYS A C 1
ATOM 660 O O . LYS A 1 88 ? 16.475 13.493 8.411 1.00 19.77 87 LYS A O 1
ATOM 666 N N . ALA A 1 89 ? 15.660 15.468 7.777 1.00 18.33 88 ALA A N 1
ATOM 667 C CA . ALA A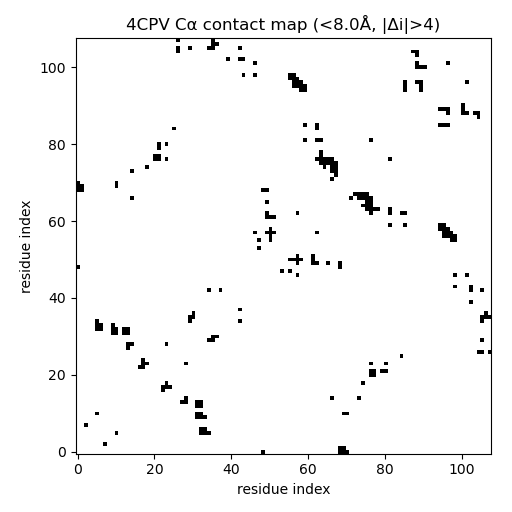 1 89 ? 16.938 16.165 7.848 1.00 17.64 88 ALA A CA 1
ATOM 668 C C . ALA A 1 89 ? 17.489 16.263 9.292 1.00 17.69 88 ALA A C 1
ATOM 669 O O . ALA A 1 89 ? 18.678 16.203 9.484 1.00 18.15 88 ALA A O 1
ATOM 671 N N . GLY A 1 90 ? 16.546 16.486 10.236 1.00 16.96 89 GLY A N 1
ATOM 672 C CA . GLY A 1 90 ? 16.958 16.632 11.617 1.00 16.43 89 GLY A CA 1
ATOM 673 C C . GLY A 1 90 ? 16.926 15.404 12.476 1.00 16.12 89 GLY A C 1
ATOM 674 O O . GLY A 1 90 ? 17.733 15.388 13.419 1.00 15.42 89 GLY A O 1
ATOM 675 N N . ASP A 1 91 ? 16.141 14.428 12.182 1.00 16.16 90 ASP A N 1
ATOM 676 C CA . ASP A 1 91 ? 16.014 13.225 13.024 1.00 15.92 90 ASP A CA 1
ATOM 677 C C . ASP A 1 91 ? 17.086 12.152 12.806 1.00 16.55 90 ASP A C 1
ATOM 678 O O . ASP A 1 91 ? 16.831 11.124 12.196 1.00 17.05 90 ASP A O 1
ATOM 683 N N . SER A 1 92 ? 18.220 12.395 13.357 1.00 17.20 91 SER A N 1
ATOM 684 C CA . SER A 1 92 ? 19.448 11.631 13.349 1.00 18.24 91 SER A CA 1
ATOM 685 C C . SER A 1 92 ? 19.309 10.220 13.850 1.00 18.31 91 SER A C 1
ATOM 686 O O . SER A 1 92 ? 19.935 9.321 13.268 1.00 19.33 91 SER A O 1
ATOM 689 N N . ASP A 1 93 ? 18.554 10.051 14.910 1.00 17.59 92 ASP A N 1
ATOM 690 C CA . ASP A 1 93 ? 18.367 8.702 15.512 1.00 17.09 92 ASP A CA 1
ATOM 691 C C . ASP A 1 93 ? 17.141 7.989 15.029 1.00 16.44 92 ASP A C 1
ATOM 692 O O . ASP A 1 93 ? 16.887 6.842 15.477 1.00 16.95 92 ASP A O 1
ATOM 697 N N . GLY A 1 94 ? 16.346 8.547 14.136 1.00 15.53 93 GLY A N 1
ATOM 698 C CA . GLY A 1 94 ? 15.200 7.932 13.586 1.00 16.01 93 GLY A CA 1
ATOM 699 C C . GLY A 1 94 ? 14.052 7.628 14.476 1.00 1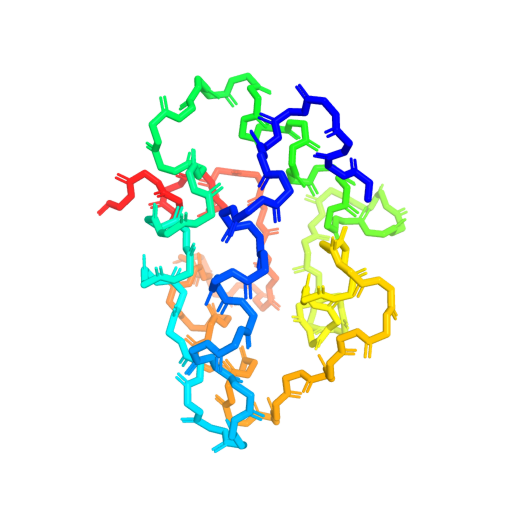5.99 93 GLY A C 1
ATOM 700 O O . GLY A 1 94 ? 13.221 6.787 14.174 1.00 16.74 93 GLY A O 1
ATOM 701 N N . ASP A 1 95 ? 13.953 8.289 15.647 1.00 16.23 94 ASP A N 1
ATOM 702 C CA . ASP A 1 95 ? 12.791 8.040 16.530 1.00 16.52 94 ASP A CA 1
ATOM 703 C C . ASP A 1 95 ? 11.557 8.835 16.115 1.00 16.18 94 ASP A C 1
ATOM 704 O O . ASP A 1 95 ? 10.485 8.679 16.728 1.00 16.87 94 ASP A O 1
ATOM 709 N N . GLY A 1 96 ? 11.599 9.655 15.063 1.00 15.46 95 GLY A N 1
ATOM 710 C CA . GLY A 1 96 ? 10.472 10.386 14.584 1.00 14.97 95 GLY A CA 1
ATOM 711 C C . GLY A 1 96 ? 10.200 11.750 15.221 1.00 14.93 95 GLY A C 1
ATOM 712 O O . GLY A 1 96 ? 9.156 12.312 14.958 1.00 14.82 95 GLY A O 1
ATOM 713 N N . LYS A 1 97 ? 11.129 12.220 16.034 1.00 14.96 96 LYS A N 1
ATOM 714 C CA . LYS A 1 97 ? 10.991 13.544 16.695 1.00 14.84 96 LYS A CA 1
ATOM 715 C C . LYS A 1 97 ? 12.347 14.183 16.766 1.00 14.23 96 LYS A C 1
ATOM 716 O O . LYS A 1 97 ? 13.347 13.491 16.530 1.00 14.84 96 LYS A O 1
ATOM 722 N N . ILE A 1 98 ? 12.437 15.441 17.076 1.00 13.28 97 ILE A N 1
ATOM 723 C CA . ILE A 1 98 ? 13.697 16.145 17.166 1.00 12.99 97 ILE A CA 1
ATOM 724 C C . ILE A 1 98 ? 14.024 16.593 18.610 1.00 12.49 97 ILE A C 1
ATOM 725 O O . ILE A 1 98 ? 13.241 17.338 19.150 1.00 12.24 97 ILE A O 1
ATOM 730 N N . GLY A 1 99 ? 15.133 16.102 19.065 1.00 12.42 98 GLY A N 1
ATOM 731 C CA . GLY A 1 99 ? 15.617 16.472 20.461 1.00 12.60 98 GLY A CA 1
ATOM 732 C C . GLY A 1 99 ? 16.465 17.675 20.392 1.00 13.18 98 GLY A C 1
ATOM 733 O O . GLY A 1 99 ? 16.820 18.198 19.267 1.00 12.81 98 GLY A O 1
ATOM 734 N N . VAL A 1 100 ? 16.908 18.326 21.485 1.00 12.93 99 VAL A N 1
ATOM 735 C CA . VAL A 1 100 ? 17.704 19.505 21.466 1.00 14.03 99 VAL A CA 1
ATOM 736 C C . VAL A 1 100 ? 19.022 19.356 20.664 1.00 14.07 99 VAL A C 1
ATOM 737 O O . VAL A 1 100 ? 19.321 20.363 20.020 1.00 13.90 99 VAL A O 1
ATOM 741 N N . ASP A 1 101 ? 19.683 18.247 20.805 1.00 15.06 100 ASP A N 1
ATOM 742 C CA . ASP A 1 101 ? 20.995 18.104 20.082 1.00 16.38 100 ASP A CA 1
ATOM 743 C C . ASP A 1 101 ? 20.714 18.025 18.575 1.00 15.54 100 ASP A C 1
ATOM 744 O O . ASP A 1 101 ? 21.503 18.687 17.897 1.00 16.26 100 ASP A O 1
ATOM 749 N N . GLU A 1 102 ? 19.664 17.291 18.245 1.00 14.75 101 GLU A N 1
ATOM 750 C CA . GLU A 1 102 ? 19.372 17.228 16.766 1.00 13.97 101 GLU A CA 1
ATOM 751 C C . GLU A 1 102 ? 19.021 18.577 16.265 1.00 13.88 101 GLU A C 1
ATOM 752 O O . GLU A 1 102 ? 19.418 18.983 15.155 1.00 13.51 101 GLU A O 1
ATOM 758 N N . PHE A 1 103 ? 18.267 19.350 17.038 1.00 13.63 102 PHE A N 1
ATOM 759 C CA . PHE A 1 103 ? 17.880 20.715 16.626 1.00 13.77 102 PHE A CA 1
ATOM 760 C C . PHE A 1 103 ? 19.087 21.609 16.465 1.00 14.47 102 PHE A C 1
ATOM 761 O O . PHE A 1 103 ? 19.207 22.447 15.540 1.00 13.97 102 PHE A O 1
ATOM 769 N N . THR A 1 104 ? 20.023 21.553 17.430 1.00 15.07 103 THR A N 1
ATOM 770 C CA . THR A 1 104 ? 21.218 22.370 17.402 1.00 16.49 103 THR A CA 1
ATOM 771 C C . THR A 1 104 ? 22.060 22.119 16.134 1.00 16.80 103 THR A C 1
ATOM 772 O O . THR A 1 104 ? 22.487 23.098 15.568 1.00 17.35 103 THR A O 1
ATOM 776 N N . ALA A 1 105 ? 22.224 20.897 15.777 1.00 18.38 104 ALA A N 1
ATOM 777 C CA . ALA A 1 105 ? 23.003 20.495 14.550 1.00 19.14 104 ALA A CA 1
ATOM 778 C C . ALA A 1 105 ? 22.304 20.985 13.294 1.00 19.70 104 ALA A C 1
ATOM 779 O O . ALA A 1 105 ? 22.886 21.441 12.262 1.00 20.40 104 ALA A O 1
ATOM 781 N N . LEU A 1 106 ? 20.967 20.938 13.308 1.00 19.42 105 LEU A N 1
ATOM 782 C CA . LEU A 1 106 ? 20.125 21.383 12.191 1.00 19.00 105 LEU A CA 1
ATOM 783 C C . LEU A 1 106 ? 20.281 22.863 11.948 1.00 18.76 105 LEU A C 1
ATOM 784 O O . LEU A 1 106 ? 20.299 23.368 10.788 1.00 18.96 105 LEU A O 1
ATOM 789 N N . VAL A 1 107 ? 20.408 23.653 13.024 1.00 17.38 106 VAL A N 1
ATOM 790 C CA . VAL A 1 107 ? 20.559 25.083 12.949 1.00 17.48 106 VAL A CA 1
ATOM 791 C C . VAL A 1 107 ? 21.941 25.588 12.509 1.00 18.34 106 VAL A C 1
ATOM 792 O O . VAL A 1 107 ? 22.084 26.478 11.674 1.00 17.62 106 VAL A O 1
ATOM 796 N N . LYS A 1 108 ? 22.945 25.023 13.146 1.00 19.67 107 LYS A N 1
ATOM 797 C CA . LYS A 1 108 ? 24.351 25.359 12.999 1.00 22.12 107 LYS A CA 1
ATOM 798 C C . LYS A 1 108 ? 24.945 24.848 11.711 1.00 23.52 107 LYS A C 1
ATOM 799 O O . LYS A 1 108 ? 25.998 25.351 11.286 1.00 23.79 107 LYS A O 1
ATOM 805 N N . ALA A 1 109 ? 24.241 23.943 11.109 1.00 25.41 108 ALA A N 1
ATOM 806 C CA . ALA A 1 109 ? 24.505 23.287 9.836 1.00 27.20 108 ALA A CA 1
ATOM 807 C C . ALA A 1 109 ? 25.631 22.283 9.891 1.00 28.30 108 ALA A C 1
ATOM 808 O O . ALA A 1 109 ? 25.835 21.847 8.720 1.00 29.10 108 ALA A O 1
#